Protein AF-A0A1F9GNB1-F1 (afdb_monomer_lite)

Secondary structure (DSSP, 8-state):
-----------HHHHHHHHHHHHHHHHHHHHHHHHHHHHHHHHHHHHHHHHHTHHHHHHHS-THHHHHHHHHHHHHHHHHHHHHHHHHHHHHHHHHHHHHHHHHHTT--HHHHHHHHHHHHHHHHHHHHHHHHHHHHHHHHHHHHHHHHHHHHHHHHHHHHT-

Structure (mmCIF, N/CA/C/O backbone):
data_AF-A0A1F9GNB1-F1
#
_entry.id   AF-A0A1F9GNB1-F1
#
loop_
_atom_site.group_PDB
_atom_site.id
_atom_site.type_symbol
_atom_site.label_atom_id
_atom_site.label_alt_id
_atom_site.label_comp_id
_atom_site.label_asym_id
_atom_site.label_entity_id
_atom_site.label_seq_id
_atom_site.pdbx_PDB_ins_code
_atom_site.Cartn_x
_atom_site.Cartn_y
_atom_site.Cartn_z
_atom_site.occupancy
_atom_site.B_iso_or_equiv
_atom_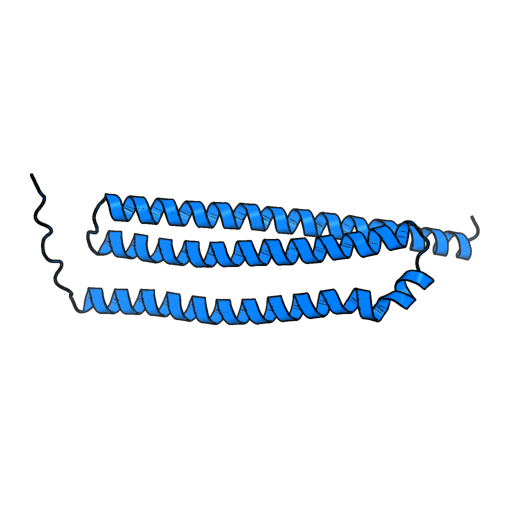site.auth_seq_id
_atom_site.auth_comp_id
_atom_site.auth_asym_id
_atom_site.auth_atom_id
_atom_site.pdbx_PDB_model_num
ATOM 1 N N . MET A 1 1 ? 19.762 23.300 -38.206 1.00 35.28 1 MET A N 1
ATOM 2 C CA . MET A 1 1 ? 20.445 22.049 -38.583 1.00 35.28 1 MET A CA 1
ATOM 3 C C . MET A 1 1 ? 19.673 20.931 -37.925 1.00 35.28 1 MET A C 1
ATOM 5 O O . MET A 1 1 ? 19.732 20.814 -36.710 1.00 35.28 1 MET A O 1
ATOM 9 N N . GLU A 1 2 ? 18.863 20.217 -38.700 1.00 40.94 2 GLU A N 1
ATOM 10 C CA . GLU A 1 2 ? 18.264 18.962 -38.252 1.00 40.94 2 GLU A CA 1
ATOM 11 C C . GLU A 1 2 ? 19.403 17.949 -38.160 1.00 40.94 2 GLU A C 1
ATOM 13 O O . GLU A 1 2 ? 20.073 17.673 -39.154 1.00 40.94 2 GLU A O 1
ATOM 18 N N . THR A 1 3 ? 19.705 17.482 -36.952 1.00 43.59 3 THR A N 1
ATOM 19 C CA . THR A 1 3 ? 20.644 16.382 -36.754 1.00 43.59 3 THR A CA 1
ATOM 20 C C . THR A 1 3 ? 19.990 15.153 -37.369 1.00 43.59 3 THR A C 1
ATOM 22 O O . THR A 1 3 ? 19.020 14.624 -36.827 1.00 43.59 3 THR A O 1
ATOM 25 N N . GLU A 1 4 ? 20.467 14.758 -38.545 1.00 46.12 4 GLU A N 1
ATOM 26 C CA . GLU A 1 4 ? 20.078 13.527 -39.219 1.00 46.12 4 GLU A CA 1
ATOM 27 C C . GLU A 1 4 ? 20.290 12.386 -38.214 1.00 46.12 4 GLU A C 1
ATOM 29 O O . GLU A 1 4 ? 21.424 12.079 -37.842 1.00 46.12 4 GLU A O 1
ATOM 34 N N . LYS A 1 5 ? 19.194 11.845 -37.656 1.00 52.19 5 LYS A N 1
ATOM 35 C CA . LYS A 1 5 ? 19.253 10.721 -36.717 1.00 52.19 5 LYS A CA 1
ATOM 36 C C . LYS A 1 5 ? 19.902 9.576 -37.478 1.00 52.19 5 LYS A C 1
ATOM 38 O O . LYS A 1 5 ? 19.251 8.968 -38.330 1.00 52.19 5 LYS A O 1
ATOM 43 N N . SER A 1 6 ? 21.181 9.320 -37.203 1.00 55.28 6 SER A N 1
ATOM 44 C CA . SER A 1 6 ? 21.852 8.140 -37.729 1.00 55.28 6 SER A CA 1
ATOM 45 C C . SER A 1 6 ? 20.961 6.945 -37.390 1.00 55.28 6 SER A C 1
ATOM 47 O O . SER A 1 6 ? 20.476 6.822 -36.260 1.00 55.28 6 SER A O 1
ATOM 49 N N . LYS A 1 7 ? 20.598 6.147 -38.400 1.00 55.56 7 LYS A N 1
ATOM 50 C CA . LYS A 1 7 ? 19.808 4.938 -38.171 1.00 55.56 7 LYS A CA 1
ATOM 51 C C . LYS A 1 7 ? 20.636 4.065 -37.240 1.00 55.56 7 LYS A C 1
ATOM 53 O O . LYS A 1 7 ? 21.633 3.505 -37.680 1.00 55.56 7 LYS A O 1
ATOM 58 N N . VAL A 1 8 ? 20.228 3.981 -35.977 1.00 62.38 8 VAL A N 1
ATOM 59 C CA . VAL A 1 8 ? 20.793 3.031 -35.021 1.00 62.38 8 VAL A CA 1
ATOM 60 C C . VAL A 1 8 ? 20.601 1.649 -35.633 1.00 62.38 8 VAL A C 1
ATOM 62 O O . VAL A 1 8 ? 19.471 1.172 -35.763 1.00 62.38 8 VAL A O 1
ATOM 65 N N . GLU A 1 9 ? 21.691 1.043 -36.096 1.00 70.44 9 GLU A N 1
ATOM 66 C CA . GLU A 1 9 ? 21.655 -0.332 -36.568 1.00 70.44 9 GLU A CA 1
ATOM 67 C C . GLU A 1 9 ? 21.383 -1.231 -35.371 1.00 70.44 9 GLU A C 1
ATOM 69 O O . GLU A 1 9 ? 22.074 -1.188 -34.352 1.00 70.44 9 GLU A O 1
ATOM 74 N N . TRP A 1 10 ? 20.329 -2.030 -35.486 1.00 69.50 10 TRP A N 1
ATOM 75 C CA . TRP A 1 10 ? 19.916 -2.934 -34.432 1.00 69.50 10 TRP A CA 1
ATOM 76 C C . TRP A 1 10 ? 20.890 -4.110 -34.363 1.00 69.50 10 TRP A C 1
ATOM 78 O O . TRP A 1 10 ? 20.753 -5.103 -35.080 1.00 69.50 10 TRP A O 1
ATOM 88 N N . THR A 1 11 ? 21.931 -3.968 -33.544 1.00 82.12 11 THR A N 1
ATOM 89 C CA . THR A 1 11 ? 22.947 -5.008 -33.383 1.00 82.12 11 THR A CA 1
ATOM 90 C C . THR A 1 11 ? 22.419 -6.159 -32.518 1.00 82.12 11 THR A C 1
ATOM 92 O O . THR A 1 11 ? 21.546 -5.958 -31.667 1.00 82.12 11 THR A O 1
ATOM 95 N N . PRO A 1 12 ? 22.974 -7.378 -32.657 1.00 80.38 12 PRO A N 1
ATOM 96 C CA . PRO A 1 12 ? 22.643 -8.497 -31.771 1.00 80.38 12 PRO A CA 1
ATOM 97 C C . PRO A 1 12 ? 22.852 -8.185 -30.277 1.00 80.38 12 PRO A C 1
ATOM 99 O O . PRO A 1 12 ? 22.136 -8.706 -29.425 1.00 80.38 12 PRO A O 1
ATOM 102 N N . GLU A 1 13 ? 23.809 -7.314 -29.950 1.00 77.81 13 GLU A N 1
ATOM 103 C CA . GLU A 1 13 ? 24.090 -6.869 -28.579 1.00 77.81 13 GLU A CA 1
ATOM 104 C C . GLU A 1 13 ? 22.984 -5.956 -28.031 1.00 77.81 13 GLU A C 1
ATOM 106 O O . GLU A 1 13 ? 22.611 -6.070 -26.860 1.00 77.81 13 GLU A O 1
ATOM 111 N N . LEU A 1 14 ? 22.432 -5.075 -28.872 1.00 69.94 14 LEU A N 1
ATOM 112 C CA . LEU A 1 14 ? 21.286 -4.233 -28.522 1.00 69.94 14 LEU A CA 1
ATOM 113 C C . LEU A 1 14 ? 20.013 -5.065 -28.345 1.00 69.94 14 LEU A C 1
ATOM 115 O O . LEU A 1 14 ? 19.300 -4.864 -27.362 1.00 69.94 14 LEU A O 1
ATOM 119 N N . GLU A 1 15 ? 19.779 -6.050 -29.215 1.00 78.06 15 GLU A N 1
ATOM 120 C CA . GLU A 1 15 ? 18.666 -6.999 -29.077 1.00 78.06 15 GLU A CA 1
ATOM 121 C C . GLU A 1 15 ? 18.761 -7.786 -27.760 1.00 78.06 15 GLU A C 1
ATOM 123 O O . GLU A 1 15 ? 17.789 -7.860 -27.009 1.00 78.06 15 GLU A O 1
ATOM 128 N N . GLN A 1 16 ? 19.942 -8.313 -27.413 1.00 78.94 16 GLN A N 1
ATOM 129 C CA . GLN A 1 16 ? 20.134 -9.025 -26.143 1.00 78.94 16 GLN A CA 1
ATOM 130 C C . GLN A 1 16 ? 19.858 -8.141 -24.922 1.00 78.94 16 GLN A C 1
ATOM 132 O O . GLN A 1 16 ? 19.255 -8.597 -23.949 1.00 78.94 16 GLN A O 1
ATOM 137 N N . ARG A 1 17 ? 20.277 -6.871 -24.955 1.00 70.00 17 ARG A N 1
ATOM 138 C CA . ARG A 1 17 ? 20.021 -5.923 -23.860 1.00 70.00 17 ARG A CA 1
ATOM 139 C C . ARG A 1 17 ? 18.548 -5.553 -23.759 1.00 70.00 17 ARG A C 1
ATOM 141 O O . ARG A 1 17 ? 18.019 -5.506 -22.651 1.00 70.00 17 ARG A O 1
ATOM 148 N N . TYR A 1 18 ? 17.885 -5.335 -24.890 1.00 74.38 18 TYR A N 1
ATOM 149 C CA . TYR A 1 18 ? 16.448 -5.088 -24.931 1.00 74.38 18 TYR A CA 1
ATOM 150 C C . TYR A 1 18 ? 15.671 -6.268 -24.335 1.00 74.38 18 TYR A C 1
ATOM 152 O O . TYR A 1 18 ? 14.895 -6.082 -23.398 1.00 74.38 18 TYR A O 1
ATOM 160 N N . GLN A 1 19 ? 15.967 -7.494 -24.779 1.00 78.06 19 GLN A N 1
ATOM 161 C CA . GLN A 1 19 ? 15.363 -8.711 -24.231 1.00 78.06 19 GLN A CA 1
ATOM 162 C C . GLN A 1 19 ? 15.649 -8.883 -22.734 1.00 78.06 19 GLN A C 1
ATOM 164 O O . GLN A 1 19 ? 14.772 -9.317 -21.987 1.00 78.06 19 GLN A O 1
ATOM 169 N N . TYR A 1 20 ? 16.849 -8.525 -22.267 1.00 78.06 20 TYR A N 1
ATOM 170 C CA . TYR A 1 20 ? 17.190 -8.557 -20.845 1.00 78.06 20 TYR A CA 1
ATOM 171 C C . TYR A 1 20 ? 16.325 -7.591 -20.023 1.00 78.06 20 TYR A C 1
ATOM 173 O O . TYR A 1 20 ? 15.724 -8.006 -19.029 1.00 78.06 20 TYR A O 1
ATOM 181 N N . VAL A 1 21 ? 16.212 -6.330 -20.451 1.00 70.62 21 VAL A N 1
ATOM 182 C CA . VAL A 1 21 ? 15.386 -5.313 -19.777 1.00 70.62 21 VAL A CA 1
ATOM 183 C C . VAL A 1 21 ? 13.908 -5.707 -19.808 1.00 70.62 21 VAL A C 1
ATOM 185 O O . VAL A 1 21 ? 13.224 -5.635 -18.787 1.00 70.62 21 VAL A O 1
ATOM 188 N N . GLN A 1 22 ? 13.420 -6.202 -20.945 1.00 72.50 22 GLN A N 1
ATOM 189 C CA . GLN A 1 22 ? 12.040 -6.654 -21.082 1.00 72.50 22 GLN A CA 1
ATOM 190 C C . GLN A 1 22 ? 11.737 -7.864 -20.193 1.00 72.50 22 GLN A C 1
ATOM 192 O O . GLN A 1 22 ? 10.713 -7.887 -19.515 1.00 72.50 22 GLN A O 1
ATOM 197 N N . LYS A 1 23 ? 12.669 -8.818 -20.083 1.00 80.12 23 LYS A N 1
ATOM 198 C CA . LYS A 1 23 ? 12.547 -9.947 -19.154 1.00 80.12 23 LYS A CA 1
ATOM 199 C C . LYS A 1 23 ? 12.501 -9.485 -17.698 1.00 80.12 23 LYS A C 1
ATOM 201 O O . LYS A 1 23 ? 11.708 -10.015 -16.925 1.00 80.12 23 LYS A O 1
ATOM 206 N N . GLN A 1 24 ? 13.323 -8.510 -17.303 1.00 70.81 24 GLN A N 1
ATOM 207 C CA . GLN A 1 24 ? 13.261 -7.947 -15.950 1.00 70.81 24 GLN A CA 1
ATOM 208 C C . GLN A 1 24 ? 11.919 -7.259 -15.680 1.00 70.81 24 GLN A C 1
ATOM 210 O O . GLN A 1 24 ? 11.359 -7.427 -14.594 1.00 70.81 24 GLN A O 1
ATOM 215 N N . TYR A 1 25 ? 11.382 -6.538 -16.664 1.00 71.19 25 TYR A N 1
ATOM 216 C CA . TYR A 1 25 ? 10.065 -5.917 -16.576 1.00 71.19 25 TYR A CA 1
ATOM 217 C C . TYR A 1 25 ? 8.948 -6.959 -16.432 1.00 71.19 25 TYR A C 1
ATOM 219 O O . TYR A 1 25 ? 8.144 -6.857 -15.508 1.00 71.19 25 TYR A O 1
ATOM 227 N N . ASP A 1 26 ? 8.931 -7.997 -17.270 1.00 77.00 26 ASP A N 1
ATOM 228 C CA . ASP A 1 26 ? 7.915 -9.055 -17.226 1.00 77.00 26 ASP A CA 1
ATOM 229 C C . ASP A 1 26 ? 7.967 -9.851 -15.916 1.00 77.00 26 ASP A C 1
ATOM 231 O O . ASP A 1 26 ? 6.927 -10.12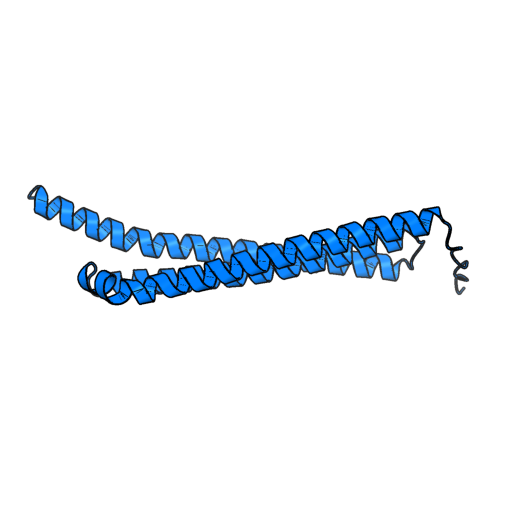8 -15.315 1.00 77.00 26 ASP A O 1
ATOM 235 N N . VAL A 1 27 ? 9.170 -10.161 -15.418 1.00 77.19 27 VAL A N 1
ATOM 236 C CA . VAL A 1 27 ? 9.354 -10.810 -14.109 1.00 77.19 27 VAL A CA 1
ATOM 237 C C . VAL A 1 27 ? 8.857 -9.905 -12.982 1.00 77.19 27 VAL A C 1
ATOM 239 O O . VAL A 1 27 ? 8.099 -10.357 -12.124 1.00 77.19 27 VAL A O 1
ATOM 242 N N . SER A 1 28 ? 9.223 -8.622 -12.999 1.00 68.75 28 SER A N 1
ATOM 243 C CA . SER A 1 28 ? 8.786 -7.649 -11.987 1.00 68.75 28 SER A CA 1
ATOM 244 C C . SER A 1 28 ? 7.272 -7.446 -12.019 1.00 68.75 28 SER A C 1
ATOM 246 O O . SER A 1 28 ? 6.632 -7.349 -10.973 1.00 68.75 28 SER A O 1
ATOM 248 N N . ARG A 1 29 ? 6.671 -7.455 -13.212 1.00 74.44 29 ARG A N 1
ATOM 249 C CA . ARG A 1 29 ? 5.222 -7.403 -13.408 1.00 74.44 29 ARG A CA 1
ATOM 250 C C . ARG A 1 29 ? 4.534 -8.655 -12.873 1.00 74.44 29 ARG A C 1
ATOM 252 O O . ARG A 1 29 ? 3.505 -8.530 -12.214 1.00 74.44 29 ARG A O 1
ATOM 259 N N . GLY A 1 30 ? 5.096 -9.837 -13.122 1.00 78.00 30 GLY A N 1
ATOM 260 C CA . GLY A 1 30 ? 4.595 -11.106 -12.589 1.00 78.00 30 GLY A CA 1
ATOM 261 C C . GLY A 1 30 ? 4.593 -11.127 -11.060 1.00 78.00 30 GLY A C 1
ATOM 262 O O . GLY A 1 30 ? 3.535 -11.287 -10.452 1.00 78.00 30 GLY A O 1
ATOM 263 N N . ILE A 1 31 ? 5.748 -10.849 -10.445 1.00 75.56 31 ILE A N 1
ATOM 264 C CA . ILE A 1 31 ? 5.891 -10.719 -8.983 1.00 75.56 31 ILE A CA 1
ATOM 265 C C . ILE A 1 31 ? 4.914 -9.672 -8.446 1.00 75.56 31 ILE A C 1
ATOM 267 O O . ILE A 1 31 ? 4.268 -9.871 -7.417 1.00 75.56 31 ILE A O 1
ATOM 271 N N . GLY A 1 32 ? 4.770 -8.567 -9.172 1.00 72.56 32 GLY A N 1
ATOM 272 C CA . GLY A 1 32 ? 3.894 -7.487 -8.779 1.00 72.56 32 GLY A CA 1
ATOM 273 C C . GLY A 1 32 ? 2.419 -7.838 -8.769 1.00 72.56 32 GLY A C 1
ATOM 274 O O . GLY A 1 32 ? 1.714 -7.468 -7.834 1.00 72.56 32 GLY A O 1
ATOM 275 N N . LEU A 1 33 ? 1.950 -8.587 -9.766 1.00 78.00 33 LEU A N 1
ATOM 276 C CA . LEU A 1 33 ? 0.583 -9.098 -9.798 1.00 78.00 33 LEU A CA 1
ATOM 277 C C . LEU A 1 33 ? 0.324 -10.099 -8.670 1.00 78.00 33 LEU A C 1
ATOM 279 O O . LEU A 1 33 ? -0.770 -10.110 -8.109 1.00 78.00 33 LEU A O 1
ATOM 283 N N . ASP A 1 34 ? 1.309 -10.917 -8.309 1.00 80.31 34 ASP A N 1
ATOM 284 C CA . ASP A 1 34 ? 1.160 -11.861 -7.201 1.00 80.31 34 ASP A CA 1
ATOM 285 C C . ASP A 1 34 ? 1.131 -11.151 -5.841 1.00 80.31 34 ASP A C 1
ATOM 287 O O . ASP A 1 34 ? 0.253 -11.439 -5.024 1.00 80.31 34 ASP A O 1
ATOM 291 N N . LEU A 1 35 ? 1.981 -10.140 -5.632 1.00 75.31 35 LEU A N 1
ATOM 292 C CA . LEU A 1 35 ? 1.891 -9.248 -4.469 1.00 75.31 35 LEU A CA 1
ATOM 293 C C . LEU A 1 35 ? 0.531 -8.543 -4.402 1.00 75.31 35 LEU A C 1
ATOM 295 O O . LEU A 1 35 ? -0.065 -8.455 -3.328 1.00 75.31 35 LEU A O 1
ATOM 299 N N . LEU A 1 36 ? 0.005 -8.100 -5.547 1.00 76.38 36 LEU A N 1
ATOM 300 C CA . LEU A 1 36 ? -1.307 -7.464 -5.649 1.00 76.38 36 LEU A CA 1
ATOM 301 C C . LEU A 1 36 ? -2.429 -8.387 -5.157 1.00 76.38 36 LEU A C 1
ATOM 303 O O . LEU A 1 36 ? -3.291 -7.961 -4.391 1.00 76.38 36 LEU A O 1
ATOM 307 N N . LYS A 1 37 ? -2.412 -9.661 -5.573 1.00 79.81 37 LYS A N 1
ATOM 308 C CA . LYS A 1 37 ? -3.396 -10.668 -5.143 1.00 79.81 37 LYS A CA 1
ATOM 309 C C . LYS A 1 37 ? -3.320 -10.911 -3.640 1.00 79.81 37 LYS A C 1
ATOM 311 O O . LYS A 1 37 ? -4.361 -10.979 -2.988 1.00 79.81 37 LYS A O 1
ATOM 316 N N . ILE A 1 38 ? -2.107 -11.014 -3.091 1.00 80.69 38 ILE A N 1
ATOM 317 C CA . ILE A 1 38 ? -1.896 -11.197 -1.649 1.00 80.69 38 ILE A CA 1
ATOM 318 C C . ILE A 1 38 ? -2.439 -9.982 -0.887 1.00 80.69 38 ILE A C 1
ATOM 320 O O . ILE A 1 38 ? -3.206 -10.151 0.059 1.00 80.69 38 ILE A O 1
ATOM 324 N N . LEU A 1 39 ? -2.125 -8.761 -1.330 1.00 76.56 39 LEU A N 1
ATOM 325 C CA . LEU A 1 39 ? -2.644 -7.520 -0.742 1.00 76.56 39 LEU A CA 1
ATOM 326 C C . LEU A 1 39 ? -4.174 -7.446 -0.800 1.00 76.56 39 LEU A C 1
ATOM 328 O O . LEU A 1 39 ? -4.810 -7.085 0.193 1.00 76.56 39 LEU A O 1
ATOM 332 N N . LEU A 1 40 ? -4.780 -7.833 -1.925 1.00 79.81 40 LEU A N 1
ATOM 333 C CA . LEU A 1 40 ? -6.233 -7.868 -2.078 1.00 79.81 40 LEU A CA 1
ATOM 334 C C . LEU A 1 40 ? -6.871 -8.885 -1.117 1.00 79.81 40 LEU A C 1
ATOM 336 O O . LEU A 1 40 ? -7.820 -8.554 -0.407 1.00 79.81 40 LEU A O 1
ATOM 340 N N . GLY A 1 41 ? -6.312 -10.097 -1.035 1.00 82.25 41 GLY A N 1
ATOM 341 C CA . GLY A 1 41 ? -6.766 -11.139 -0.113 1.00 82.25 41 GLY A CA 1
ATOM 342 C C . GLY A 1 41 ? -6.637 -10.725 1.355 1.00 82.25 41 GLY A C 1
ATOM 343 O O . GLY A 1 41 ? -7.566 -10.928 2.140 1.00 82.25 41 GLY A O 1
ATOM 344 N N . MET A 1 42 ? -5.531 -10.067 1.719 1.00 79.50 42 MET A N 1
ATOM 345 C CA . MET A 1 42 ? -5.337 -9.503 3.058 1.00 79.50 42 MET A CA 1
ATOM 346 C C . MET A 1 42 ? -6.354 -8.402 3.360 1.00 79.50 42 MET A C 1
ATOM 348 O O . MET A 1 42 ? -6.912 -8.385 4.452 1.00 79.50 42 MET A O 1
ATOM 352 N N . THR A 1 43 ? -6.655 -7.530 2.396 1.00 80.06 43 THR A N 1
ATOM 353 C CA . THR A 1 43 ? -7.633 -6.443 2.566 1.00 80.06 43 THR A CA 1
ATOM 354 C C . THR A 1 43 ? -9.045 -6.988 2.781 1.00 80.06 43 THR A C 1
ATOM 356 O O . THR A 1 43 ? -9.732 -6.556 3.704 1.00 80.06 43 THR A O 1
ATOM 359 N N . ILE A 1 44 ? -9.463 -7.984 1.990 1.00 81.19 44 ILE A N 1
ATOM 360 C CA . ILE A 1 44 ? -10.766 -8.651 2.150 1.00 81.19 44 ILE A CA 1
ATOM 361 C C . ILE A 1 44 ? -10.851 -9.336 3.516 1.00 81.19 44 ILE A C 1
ATOM 363 O O . ILE A 1 44 ? -11.840 -9.181 4.230 1.00 81.19 44 ILE A O 1
ATOM 367 N N . THR A 1 45 ? -9.796 -10.053 3.909 1.00 81.88 45 THR A N 1
ATOM 368 C CA . THR A 1 45 ? -9.746 -10.737 5.208 1.00 81.88 45 THR A CA 1
ATOM 369 C C . THR A 1 45 ? -9.812 -9.732 6.359 1.00 81.88 45 THR A C 1
ATOM 371 O O . THR A 1 45 ? -10.593 -9.913 7.289 1.00 81.88 45 THR A O 1
ATOM 374 N N . LEU A 1 46 ? -9.057 -8.631 6.278 1.00 81.19 46 LEU A N 1
ATOM 375 C CA . LEU A 1 46 ? -9.064 -7.565 7.282 1.00 81.19 46 LEU A CA 1
ATOM 376 C C . LEU A 1 46 ? -10.409 -6.840 7.361 1.00 81.19 46 LEU A C 1
ATOM 378 O O . LEU A 1 46 ? -10.813 -6.468 8.456 1.00 81.19 46 LEU A O 1
ATOM 382 N N . ALA A 1 47 ? -11.129 -6.685 6.249 1.00 79.44 47 ALA A N 1
ATOM 383 C CA . ALA A 1 47 ? -12.488 -6.147 6.252 1.00 79.44 47 ALA A CA 1
ATOM 384 C C . ALA A 1 47 ? -13.509 -7.130 6.856 1.00 79.44 47 ALA A C 1
ATOM 386 O O . ALA A 1 47 ? -14.471 -6.708 7.497 1.00 79.44 47 ALA A O 1
ATOM 387 N N . ALA A 1 48 ? -13.295 -8.439 6.696 1.00 83.00 48 ALA A N 1
ATOM 388 C CA . ALA A 1 48 ? -14.178 -9.465 7.243 1.00 83.00 48 ALA A CA 1
ATOM 389 C C . ALA A 1 48 ? -14.074 -9.598 8.773 1.00 83.00 48 ALA A C 1
ATOM 391 O O . ALA A 1 48 ? -15.071 -9.908 9.421 1.00 83.00 48 ALA A O 1
ATOM 392 N N . VAL A 1 49 ? -12.906 -9.329 9.370 1.00 83.00 49 VAL A N 1
ATOM 393 C CA . VAL A 1 49 ? -12.692 -9.408 10.830 1.00 83.00 49 VAL A CA 1
ATOM 394 C C . VAL A 1 49 ? -13.664 -8.526 11.636 1.00 83.00 49 VAL A C 1
ATOM 396 O O . VAL A 1 49 ? -14.368 -9.071 12.485 1.00 83.00 49 VAL A O 1
ATOM 399 N N . PRO A 1 50 ? -13.785 -7.203 11.421 1.00 81.06 50 PRO A N 1
ATOM 400 C CA . PRO A 1 50 ? -14.709 -6.380 12.202 1.00 81.06 50 PRO A CA 1
ATOM 401 C C . PRO A 1 50 ? -16.175 -6.791 12.026 1.00 81.06 50 PRO A C 1
ATOM 403 O O . PRO A 1 50 ? -16.955 -6.630 12.959 1.00 81.06 50 PRO A O 1
ATOM 406 N N . ILE A 1 51 ? -16.542 -7.350 10.869 1.00 84.56 51 ILE A N 1
ATOM 407 C CA . ILE A 1 51 ? -17.894 -7.856 10.605 1.00 84.56 51 ILE A CA 1
ATOM 408 C C . ILE A 1 51 ? -18.133 -9.146 11.398 1.00 84.56 51 ILE A C 1
ATOM 410 O O . ILE A 1 51 ? -19.098 -9.243 12.149 1.00 84.56 51 ILE A O 1
ATOM 414 N N . ALA A 1 52 ? -17.224 -10.117 11.289 1.00 86.50 52 ALA A N 1
ATOM 415 C CA . ALA A 1 52 ? -17.337 -11.411 11.960 1.00 86.50 52 ALA A CA 1
ATOM 416 C C . ALA A 1 52 ? -17.282 -11.299 13.493 1.00 86.50 52 ALA A C 1
ATOM 418 O O . ALA A 1 52 ? -17.856 -12.122 14.203 1.00 86.50 52 ALA A O 1
ATOM 419 N N . PHE A 1 53 ? -16.588 -10.284 14.012 1.00 86.88 53 PHE A N 1
ATOM 420 C CA . PHE A 1 53 ? -16.436 -10.048 15.446 1.00 86.88 53 PHE A CA 1
ATOM 421 C C . PHE A 1 53 ? -17.286 -8.881 15.964 1.00 86.88 53 PHE A C 1
ATOM 423 O O . PHE A 1 53 ? -17.110 -8.502 17.122 1.00 86.88 53 PHE A O 1
ATOM 430 N N . HIS A 1 54 ? -18.217 -8.345 15.164 1.00 88.19 54 HIS A N 1
ATOM 431 C CA . HIS A 1 54 ? -19.053 -7.194 15.525 1.00 88.19 54 HIS A CA 1
ATOM 432 C C . HIS A 1 54 ? -19.698 -7.365 16.906 1.00 88.19 54 HIS A C 1
ATOM 434 O O . HIS A 1 54 ? -19.425 -6.578 17.813 1.00 88.19 54 HIS A O 1
ATOM 440 N N . ASP A 1 55 ? -20.444 -8.456 17.095 1.00 86.38 55 ASP A N 1
ATOM 441 C CA . ASP A 1 55 ? -21.171 -8.745 18.338 1.00 86.38 55 ASP A CA 1
ATOM 442 C C . ASP A 1 55 ? -20.238 -8.886 19.548 1.00 86.38 55 ASP A C 1
ATOM 444 O O . ASP A 1 55 ? -20.556 -8.482 20.670 1.00 86.38 55 ASP A O 1
ATOM 448 N N . LYS A 1 56 ? -19.039 -9.441 19.337 1.00 87.19 56 LYS A N 1
ATOM 449 C CA . LYS A 1 56 ? -18.019 -9.550 20.389 1.00 87.19 56 LYS A CA 1
ATOM 450 C C . LYS A 1 56 ? -17.445 -8.182 20.740 1.00 87.19 56 LYS A C 1
ATOM 452 O O . LYS A 1 56 ? -17.257 -7.884 21.913 1.00 87.19 56 LYS A O 1
ATOM 457 N N . ILE A 1 57 ? -17.188 -7.331 19.751 1.00 85.75 57 ILE A N 1
ATOM 458 C CA . ILE A 1 57 ? -16.664 -5.979 19.973 1.00 85.75 57 ILE A CA 1
ATOM 459 C C . ILE A 1 57 ? -17.683 -5.137 20.748 1.00 85.75 57 ILE A C 1
ATOM 461 O O . ILE A 1 57 ? -17.311 -4.477 21.720 1.00 85.75 57 ILE A O 1
ATOM 465 N N . THR A 1 58 ? -18.962 -5.191 20.372 1.00 86.19 58 THR A N 1
ATOM 466 C CA . THR A 1 58 ? -20.031 -4.416 21.023 1.00 86.19 58 THR A CA 1
ATOM 467 C C . THR A 1 58 ? -20.360 -4.902 22.432 1.00 86.19 58 THR A C 1
ATOM 469 O O . THR A 1 58 ? -20.821 -4.112 23.251 1.00 86.19 58 THR A O 1
ATOM 472 N N . THR A 1 59 ? -20.111 -6.177 22.742 1.00 86.19 59 THR A N 1
ATOM 473 C CA . THR A 1 59 ? -20.274 -6.727 24.100 1.00 86.19 59 THR A CA 1
ATOM 474 C C . THR A 1 59 ? -19.054 -6.477 24.992 1.00 86.19 59 THR A C 1
ATOM 476 O O . THR A 1 59 ? -19.204 -6.213 26.186 1.00 86.19 59 THR A O 1
ATOM 479 N N . LEU A 1 60 ? -17.834 -6.525 24.443 1.00 82.75 60 LEU A N 1
ATOM 480 C CA . LEU A 1 60 ? -16.594 -6.311 25.201 1.00 82.75 60 LEU A CA 1
ATOM 481 C C . LEU A 1 60 ? -16.308 -4.837 25.500 1.00 82.75 60 LEU A C 1
ATOM 483 O O . LEU A 1 60 ? -15.766 -4.528 26.568 1.00 82.75 60 LEU A O 1
ATOM 487 N N . PHE A 1 61 ? -16.643 -3.930 24.588 1.00 83.56 61 PHE A N 1
ATOM 488 C CA . PHE A 1 61 ? -16.305 -2.512 24.685 1.00 83.56 61 PHE A CA 1
ATOM 489 C C . PHE A 1 61 ? -17.565 -1.657 24.796 1.00 83.56 61 PHE A C 1
ATOM 491 O O . PHE A 1 61 ? -18.603 -1.986 24.245 1.00 83.56 61 PHE A O 1
ATOM 498 N N . SER A 1 62 ? -17.487 -0.539 25.517 1.00 79.00 62 SER A N 1
ATOM 499 C CA . SER A 1 62 ? -18.628 0.357 25.734 1.00 79.00 62 SER A CA 1
ATOM 500 C C . SER A 1 62 ? -18.560 1.590 24.836 1.00 79.00 62 SER A C 1
ATOM 502 O O . SER A 1 62 ? -17.510 2.232 24.766 1.00 79.00 62 SER A O 1
ATOM 504 N N . GLY A 1 63 ? -19.690 1.973 24.232 1.00 78.25 63 GLY A N 1
ATOM 505 C CA . GLY A 1 63 ? -19.940 3.284 23.611 1.00 78.25 63 GLY A CA 1
ATOM 506 C C . GLY A 1 63 ? -18.751 3.881 22.847 1.00 78.25 63 GLY A C 1
ATOM 507 O O . GLY A 1 63 ? -18.419 3.441 21.749 1.00 78.25 63 GLY A O 1
ATOM 508 N N . ARG A 1 64 ? -18.084 4.880 23.442 1.00 80.50 64 ARG A N 1
ATOM 509 C CA . ARG A 1 64 ? -16.959 5.615 22.825 1.00 80.50 64 ARG A CA 1
ATOM 510 C C . ARG A 1 64 ? -15.783 4.716 22.412 1.00 80.50 64 ARG A C 1
ATOM 512 O O . ARG A 1 64 ? -15.132 5.007 21.417 1.00 80.50 64 ARG A O 1
ATOM 519 N N . SER A 1 65 ? -15.525 3.616 23.121 1.00 84.19 65 SER A N 1
ATOM 520 C CA . SER A 1 65 ? -14.455 2.668 22.771 1.00 84.19 65 SER A CA 1
ATOM 521 C C . SER A 1 65 ? -14.764 1.879 21.498 1.00 84.19 65 SER A C 1
ATOM 523 O O . SER A 1 65 ? -13.854 1.606 20.722 1.00 84.19 65 SER A O 1
ATOM 525 N N . ILE A 1 66 ? -16.040 1.562 21.253 1.00 87.00 66 ILE A N 1
ATOM 526 C CA . ILE A 1 66 ? -16.485 0.892 20.023 1.00 87.00 66 ILE A CA 1
ATOM 527 C C . ILE A 1 66 ? -16.213 1.797 18.814 1.00 87.00 66 ILE A C 1
ATOM 529 O O . ILE A 1 66 ? -15.699 1.335 17.797 1.00 87.00 66 ILE A O 1
ATOM 533 N N . TYR A 1 67 ? -16.503 3.098 18.946 1.00 87.56 67 TYR A N 1
ATOM 534 C CA . TYR A 1 67 ? -16.226 4.084 17.899 1.00 87.56 67 TYR A CA 1
ATOM 535 C C . TYR A 1 67 ? -14.739 4.123 17.527 1.00 87.56 67 TYR A C 1
ATOM 537 O O . TYR A 1 67 ? -14.413 4.056 16.347 1.00 87.56 67 TYR A O 1
ATOM 545 N N . PHE A 1 68 ? -13.836 4.161 18.514 1.00 89.31 68 PHE A N 1
ATOM 546 C CA . PHE A 1 68 ? -12.394 4.135 18.253 1.00 89.31 68 PHE A CA 1
ATOM 547 C C . PHE A 1 68 ? -11.945 2.853 17.542 1.00 89.31 68 PHE A C 1
ATOM 549 O O . PHE A 1 68 ? -11.164 2.927 16.596 1.00 89.31 68 PHE A O 1
ATOM 556 N N . ILE A 1 69 ? -12.491 1.694 17.923 1.00 89.56 69 ILE A N 1
ATOM 557 C CA . ILE A 1 69 ? -12.194 0.428 17.242 1.00 89.56 69 ILE A CA 1
ATOM 558 C C . ILE A 1 69 ? -12.645 0.489 15.776 1.00 89.56 69 ILE A C 1
ATOM 560 O O . ILE A 1 69 ? -11.842 0.210 14.891 1.00 89.56 69 ILE A O 1
ATOM 564 N N . TYR A 1 70 ? -13.874 0.913 15.469 1.00 89.44 70 TYR A N 1
ATOM 565 C CA . TYR A 1 70 ? -14.312 1.025 14.068 1.00 89.44 70 TYR A CA 1
ATOM 566 C C . TYR A 1 70 ? -13.546 2.082 13.278 1.00 89.44 70 TYR A C 1
ATOM 568 O O . TYR A 1 70 ? -13.201 1.853 12.120 1.00 89.44 70 TYR A O 1
ATOM 576 N N . LEU A 1 71 ? -13.224 3.212 13.903 1.00 91.50 71 LEU A N 1
ATOM 577 C CA . LEU A 1 71 ? -12.420 4.246 13.269 1.00 91.50 71 LEU A CA 1
ATOM 578 C C . LEU A 1 71 ? -11.020 3.717 12.929 1.00 91.50 71 LEU A C 1
ATOM 580 O O . LEU A 1 71 ? -10.531 3.957 11.827 1.00 91.50 71 LEU A O 1
ATOM 584 N N . SER A 1 72 ? -10.408 2.926 13.815 1.00 92.94 72 SER A N 1
ATOM 585 C CA . SER A 1 72 ? -9.130 2.271 13.528 1.00 92.94 72 SER A CA 1
ATOM 586 C C . SER A 1 72 ? -9.195 1.359 12.303 1.00 92.94 72 SER A C 1
ATOM 588 O O . SER A 1 72 ? -8.281 1.377 11.483 1.00 92.94 72 SER A O 1
ATOM 590 N N . TRP A 1 73 ? -10.300 0.631 12.119 1.00 90.00 73 TRP A N 1
ATOM 591 C CA . TRP A 1 73 ? -10.500 -0.223 10.951 1.00 90.00 73 TRP A CA 1
ATOM 592 C C . TRP A 1 73 ? -10.575 0.581 9.657 1.00 90.00 73 TRP A C 1
ATOM 594 O O . TRP A 1 73 ? -9.946 0.202 8.672 1.00 90.00 73 TRP A O 1
ATOM 604 N N . ILE A 1 74 ? -11.269 1.723 9.665 1.00 90.94 74 ILE A N 1
ATOM 605 C CA . ILE A 1 74 ? -11.293 2.639 8.515 1.00 90.94 74 ILE A CA 1
ATOM 606 C C . ILE A 1 74 ? -9.869 3.096 8.178 1.00 90.94 74 ILE A C 1
ATOM 608 O O . ILE A 1 74 ? -9.469 3.061 7.017 1.00 90.94 74 ILE A O 1
ATOM 612 N N . PHE A 1 75 ? -9.074 3.461 9.185 1.00 93.75 75 PHE A N 1
ATOM 613 C CA . PHE A 1 75 ? -7.685 3.866 8.978 1.00 93.75 75 PHE A CA 1
ATOM 614 C C . PHE A 1 75 ? -6.784 2.727 8.481 1.00 93.75 75 PHE A C 1
ATOM 616 O O . PHE A 1 75 ? -5.933 2.978 7.632 1.00 93.75 75 PHE A O 1
ATOM 623 N N . ILE A 1 76 ? -6.991 1.480 8.921 1.00 91.19 76 ILE A N 1
ATOM 624 C CA . ILE A 1 76 ? -6.293 0.304 8.366 1.00 91.19 76 ILE A CA 1
ATOM 625 C C . ILE A 1 76 ? -6.619 0.149 6.878 1.00 91.19 76 ILE A C 1
ATOM 627 O O . ILE A 1 76 ? -5.714 -0.036 6.067 1.00 91.19 76 ILE A O 1
ATOM 631 N N . LEU A 1 77 ? -7.895 0.266 6.499 1.00 89.25 77 LEU A N 1
ATOM 632 C CA . LEU A 1 77 ? -8.309 0.165 5.099 1.00 89.25 77 LEU A CA 1
ATOM 633 C C . LEU A 1 77 ? -7.723 1.300 4.246 1.00 89.25 77 LEU A C 1
ATOM 635 O O . LEU A 1 77 ? -7.231 1.044 3.148 1.00 89.25 77 LEU A O 1
ATOM 639 N N . LEU A 1 78 ? -7.708 2.535 4.757 1.00 91.62 78 LEU A N 1
ATOM 640 C CA . LEU A 1 78 ? -7.068 3.671 4.083 1.00 91.62 78 LEU A CA 1
ATOM 641 C C . LEU A 1 78 ? -5.550 3.493 3.959 1.00 91.62 78 LEU A C 1
ATOM 643 O O . LEU A 1 78 ? -4.982 3.823 2.918 1.00 91.62 78 LEU A O 1
ATOM 647 N N . ALA A 1 79 ? -4.893 2.936 4.981 1.00 92.81 79 ALA A N 1
ATOM 648 C CA . ALA A 1 79 ? -3.472 2.615 4.931 1.00 92.81 79 ALA A CA 1
ATOM 649 C C . ALA A 1 79 ? -3.176 1.599 3.822 1.00 92.81 79 ALA A C 1
ATOM 651 O O . ALA A 1 79 ? -2.278 1.828 3.010 1.00 92.81 79 ALA A O 1
ATOM 652 N N . LEU A 1 80 ? -3.961 0.521 3.735 1.00 88.44 80 LEU A N 1
ATOM 653 C CA . LEU A 1 80 ? -3.826 -0.486 2.681 1.00 88.44 80 LEU A CA 1
ATOM 654 C C . LEU A 1 80 ? -4.075 0.104 1.292 1.00 88.44 80 LEU A C 1
ATOM 656 O O . LEU A 1 80 ? -3.273 -0.120 0.389 1.00 88.44 80 LEU A O 1
ATOM 660 N N . LEU A 1 81 ? -5.134 0.903 1.126 1.00 88.00 81 LEU A N 1
ATOM 661 C CA . LEU A 1 81 ? -5.449 1.555 -0.147 1.00 88.00 81 LEU A CA 1
ATOM 662 C C . LEU A 1 81 ? -4.327 2.505 -0.587 1.00 88.00 81 LEU A C 1
ATOM 664 O O . LEU A 1 81 ? -3.901 2.473 -1.738 1.00 88.00 81 LEU A O 1
ATOM 668 N N . SER A 1 82 ? -3.805 3.318 0.333 1.00 90.75 82 SER A N 1
ATOM 669 C CA . SER A 1 82 ? -2.687 4.222 0.052 1.00 90.75 82 SER A CA 1
ATOM 670 C C . SER A 1 82 ? -1.408 3.451 -0.288 1.00 90.75 82 SER A C 1
ATOM 672 O O . SER A 1 82 ? -0.708 3.810 -1.231 1.00 90.75 82 SER A O 1
ATOM 674 N N . GLY A 1 83 ? -1.120 2.359 0.426 1.00 89.19 83 GLY A N 1
ATOM 675 C CA . GLY A 1 83 ? 0.027 1.491 0.141 1.00 89.19 83 GLY A CA 1
ATOM 676 C C . GLY A 1 83 ? -0.087 0.801 -1.220 1.00 89.19 83 GLY A C 1
ATOM 677 O O . GLY A 1 83 ? 0.890 0.714 -1.959 1.00 89.19 83 GLY A O 1
ATOM 678 N N . PHE A 1 84 ? -1.296 0.388 -1.597 1.00 85.50 84 PHE A N 1
ATOM 679 C CA . PHE A 1 84 ? -1.595 -0.160 -2.916 1.00 85.50 84 PHE A CA 1
ATOM 680 C C . PHE A 1 84 ? -1.375 0.869 -4.032 1.00 85.50 84 PHE A C 1
ATOM 682 O O . PHE A 1 84 ? -0.728 0.574 -5.033 1.00 85.50 84 PHE A O 1
ATOM 689 N N . VAL A 1 85 ? -1.865 2.098 -3.855 1.00 89.00 85 VAL A N 1
ATOM 690 C CA . VAL A 1 85 ? -1.645 3.184 -4.821 1.00 89.00 85 VAL A CA 1
ATOM 691 C C . VAL A 1 85 ? -0.155 3.523 -4.935 1.00 89.00 85 VAL A C 1
ATOM 693 O O . VAL A 1 85 ? 0.351 3.676 -6.045 1.00 89.00 85 VAL A O 1
ATOM 696 N N . ALA A 1 86 ? 0.571 3.569 -3.813 1.00 90.38 86 ALA A N 1
ATOM 697 C CA . ALA A 1 86 ? 2.021 3.747 -3.816 1.00 90.38 86 ALA A CA 1
ATOM 698 C C . ALA A 1 86 ? 2.718 2.656 -4.636 1.00 90.38 86 ALA A C 1
ATOM 700 O O . ALA A 1 86 ? 3.573 2.959 -5.464 1.00 90.38 86 ALA A O 1
ATOM 701 N N . TYR A 1 87 ? 2.307 1.400 -4.453 1.00 85.50 87 TYR A N 1
ATOM 702 C CA . TYR A 1 87 ? 2.840 0.264 -5.192 1.00 85.50 87 TYR A CA 1
ATOM 703 C C . TYR A 1 87 ? 2.647 0.400 -6.714 1.00 85.50 87 TYR A C 1
ATOM 705 O O . TYR A 1 87 ? 3.591 0.175 -7.473 1.00 85.50 87 TYR A O 1
ATOM 713 N N . LEU A 1 88 ? 1.465 0.833 -7.172 1.00 85.81 88 LEU A N 1
ATOM 714 C CA . LEU A 1 88 ? 1.223 1.086 -8.600 1.00 85.81 88 LEU A CA 1
ATOM 715 C C . LEU A 1 88 ? 2.165 2.160 -9.160 1.00 85.81 88 LEU A C 1
ATOM 717 O O . LEU A 1 88 ? 2.712 1.994 -10.248 1.00 85.81 88 LEU A O 1
ATOM 721 N N . PHE A 1 89 ? 2.407 3.233 -8.405 1.00 89.12 89 PHE A N 1
ATOM 722 C CA . PHE A 1 89 ? 3.343 4.274 -8.823 1.00 89.12 89 PHE A CA 1
ATOM 723 C C . PHE A 1 89 ? 4.806 3.817 -8.812 1.00 89.12 89 PHE A C 1
ATOM 725 O O . PHE A 1 89 ? 5.562 4.243 -9.678 1.00 89.12 89 PHE A O 1
ATOM 732 N N . ILE A 1 90 ? 5.210 2.918 -7.905 1.00 85.94 90 ILE A N 1
ATOM 733 C CA . ILE A 1 90 ? 6.542 2.287 -7.952 1.00 85.94 90 ILE A CA 1
ATOM 734 C C . ILE A 1 90 ? 6.706 1.507 -9.258 1.00 85.94 90 ILE A C 1
ATOM 736 O O . ILE A 1 90 ? 7.737 1.620 -9.919 1.00 85.94 90 ILE A O 1
ATOM 740 N N . PHE A 1 91 ? 5.686 0.739 -9.644 1.00 83.00 91 PHE A N 1
ATOM 741 C CA . PHE A 1 91 ? 5.718 -0.051 -10.871 1.00 83.00 91 PHE A CA 1
ATOM 742 C C . PHE A 1 91 ? 5.847 0.830 -12.124 1.00 83.00 91 PHE A C 1
ATOM 744 O O . PHE A 1 91 ? 6.719 0.588 -12.960 1.00 83.00 91 PHE A O 1
ATOM 751 N N . GLU A 1 92 ? 5.045 1.893 -12.221 1.00 83.94 92 GLU A N 1
ATOM 752 C CA . GLU A 1 92 ? 5.163 2.885 -13.298 1.00 83.94 92 GLU A CA 1
ATOM 753 C C . GLU A 1 92 ? 6.521 3.609 -13.269 1.00 83.94 92 GLU A C 1
ATOM 755 O O . GLU A 1 92 ? 7.143 3.814 -14.310 1.00 83.94 92 GLU A O 1
ATOM 760 N N . GLY A 1 93 ? 7.041 3.937 -12.083 1.00 84.88 93 GLY A N 1
ATOM 761 C CA . GLY A 1 93 ? 8.373 4.523 -11.915 1.00 84.88 93 GLY A CA 1
ATOM 762 C C . GLY A 1 93 ? 9.469 3.651 -12.527 1.00 84.88 93 GLY A C 1
ATOM 763 O O . GLY A 1 93 ? 10.253 4.134 -13.344 1.00 84.88 93 GLY A O 1
ATOM 764 N N . TYR A 1 94 ? 9.468 2.349 -12.225 1.00 80.25 94 TYR A N 1
ATOM 765 C CA . TYR A 1 94 ? 10.415 1.399 -12.817 1.00 80.25 94 TYR A CA 1
ATOM 766 C C . TYR A 1 94 ? 10.244 1.237 -14.329 1.00 80.25 94 TYR A C 1
ATOM 768 O O . TYR A 1 94 ? 11.242 1.112 -15.041 1.00 80.25 94 TYR A O 1
ATOM 776 N N . TYR A 1 95 ? 9.011 1.286 -14.842 1.00 83.19 95 TYR A N 1
ATOM 777 C CA . TYR A 1 95 ? 8.766 1.288 -16.285 1.00 83.19 95 TYR A CA 1
ATOM 778 C C . TYR A 1 95 ? 9.465 2.473 -16.968 1.00 83.19 95 TYR A C 1
ATOM 780 O O . TYR A 1 95 ? 10.208 2.287 -17.935 1.00 83.19 95 TYR A O 1
ATOM 788 N N . TYR A 1 96 ? 9.282 3.689 -16.446 1.00 82.69 96 TYR A N 1
ATOM 789 C CA . TYR A 1 96 ? 9.919 4.884 -17.004 1.00 82.69 96 TYR A CA 1
ATOM 790 C C . TYR A 1 96 ? 11.436 4.898 -16.808 1.00 82.69 96 TYR A C 1
ATOM 792 O O . TYR A 1 96 ? 12.151 5.364 -17.695 1.00 82.69 96 TYR A O 1
ATOM 800 N N . GLN A 1 97 ? 11.937 4.347 -15.702 1.00 81.00 97 GLN A N 1
ATOM 801 C CA . GLN A 1 97 ? 13.371 4.195 -15.469 1.00 81.00 97 GLN A CA 1
ATOM 802 C C . GLN A 1 97 ? 14.021 3.269 -16.507 1.00 81.00 97 GLN A C 1
ATOM 804 O O . GLN A 1 97 ? 15.052 3.619 -17.081 1.00 81.00 97 GLN A O 1
ATOM 809 N N . ALA A 1 98 ? 13.393 2.132 -16.812 1.00 74.38 98 ALA A N 1
ATOM 810 C CA . ALA A 1 98 ? 13.879 1.212 -17.838 1.00 74.38 98 ALA A CA 1
ATOM 811 C C . ALA A 1 98 ? 13.925 1.874 -19.229 1.00 74.38 98 ALA A C 1
ATOM 813 O O . ALA A 1 98 ? 14.904 1.726 -19.962 1.00 74.38 98 ALA A O 1
ATOM 814 N N . HIS A 1 99 ? 12.904 2.667 -19.576 1.00 77.81 99 HIS A N 1
ATOM 815 C CA . HIS A 1 99 ? 12.858 3.411 -20.842 1.00 77.81 99 HIS A CA 1
ATOM 816 C C . HIS A 1 99 ? 13.871 4.560 -20.897 1.00 77.81 99 HIS A C 1
ATOM 818 O O . HIS A 1 99 ? 14.427 4.836 -21.962 1.00 77.81 99 HIS A O 1
ATOM 824 N N . PHE A 1 100 ? 14.141 5.217 -19.767 1.00 79.62 100 PHE A N 1
ATOM 825 C CA . PHE A 1 100 ? 15.204 6.212 -19.647 1.00 79.62 100 PHE A CA 1
ATOM 826 C C . PHE A 1 100 ? 16.578 5.593 -19.908 1.00 79.62 100 PHE A C 1
ATOM 828 O O . PHE A 1 100 ? 17.344 6.130 -20.708 1.00 79.62 100 PHE A O 1
ATOM 835 N N . GLU A 1 101 ? 16.881 4.458 -19.272 1.00 73.69 101 GLU A N 1
ATOM 836 C CA . GLU A 1 101 ? 18.139 3.751 -19.501 1.00 73.69 101 GLU A CA 1
ATOM 837 C C . GLU A 1 101 ? 18.247 3.325 -20.965 1.00 73.69 101 GLU A C 1
ATOM 839 O O . GLU A 1 101 ? 19.210 3.707 -21.626 1.00 73.69 101 GLU A O 1
ATOM 844 N N . ALA A 1 102 ? 17.234 2.652 -21.519 1.00 69.31 102 ALA A N 1
ATOM 845 C CA . ALA A 1 102 ? 17.217 2.257 -22.928 1.00 69.31 102 ALA A CA 1
ATOM 846 C C . ALA A 1 102 ? 17.446 3.447 -23.879 1.00 69.31 102 ALA A C 1
ATOM 848 O O . ALA A 1 102 ? 18.269 3.354 -24.786 1.00 69.31 102 ALA A O 1
ATOM 849 N N . SER A 1 103 ? 16.793 4.589 -23.633 1.00 74.38 103 SER A N 1
ATOM 850 C CA . SER A 1 103 ? 16.968 5.805 -24.440 1.00 74.38 103 SER A CA 1
ATOM 851 C C . SER A 1 103 ? 18.380 6.385 -24.329 1.00 74.38 103 SER A C 1
ATOM 853 O O . SER A 1 103 ? 18.906 6.880 -25.318 1.00 74.38 103 SER A O 1
ATOM 855 N N . ARG A 1 104 ? 19.029 6.302 -23.160 1.00 73.12 104 ARG A N 1
ATOM 856 C CA . ARG A 1 104 ? 20.438 6.704 -23.010 1.00 73.12 104 ARG A CA 1
ATOM 857 C C . ARG A 1 104 ? 21.391 5.800 -23.787 1.00 73.12 104 ARG A C 1
ATOM 859 O O . ARG A 1 104 ? 22.386 6.295 -24.300 1.00 73.12 104 ARG A O 1
ATOM 866 N N . TRP A 1 105 ? 21.115 4.498 -23.837 1.00 70.00 105 TRP A N 1
ATOM 867 C CA . TRP A 1 105 ? 21.959 3.523 -24.535 1.00 70.00 105 TRP A CA 1
ATOM 868 C C . TRP A 1 105 ? 21.764 3.538 -26.054 1.00 70.00 105 TRP A C 1
ATOM 870 O O . TRP A 1 105 ? 22.714 3.283 -26.783 1.00 70.00 105 TRP A O 1
ATOM 880 N N . LEU A 1 106 ? 20.551 3.834 -26.522 1.00 70.56 106 LEU A N 1
ATOM 881 C CA . LEU A 1 106 ? 20.174 3.854 -27.940 1.00 70.56 106 LEU A CA 1
ATOM 882 C C . LEU A 1 106 ? 20.316 5.241 -28.592 1.00 70.56 106 LEU A C 1
ATOM 884 O O . LEU A 1 106 ? 19.729 5.468 -29.645 1.00 70.56 106 LEU A O 1
ATOM 888 N N . GLU A 1 107 ? 21.031 6.180 -27.960 1.00 65.94 107 GLU A N 1
ATOM 889 C CA . GLU A 1 107 ? 21.165 7.571 -28.437 1.00 65.94 107 GLU A CA 1
ATOM 890 C C . GLU A 1 107 ? 19.808 8.238 -28.748 1.00 65.94 107 GLU A C 1
ATOM 892 O O . GLU A 1 107 ? 19.638 8.975 -29.723 1.00 65.94 107 GLU A O 1
ATOM 897 N N . GLY A 1 108 ? 18.806 7.975 -27.904 1.00 62.66 108 GLY A N 1
ATOM 898 C CA . GLY A 1 108 ? 17.511 8.642 -27.967 1.00 62.66 108 GLY A CA 1
ATOM 899 C C . GLY A 1 108 ? 17.659 10.164 -27.884 1.00 62.66 108 GLY A C 1
ATOM 900 O O . GLY A 1 108 ? 18.654 10.685 -27.376 1.00 62.66 108 GLY A O 1
ATOM 901 N N . SER A 1 109 ? 16.656 10.902 -28.373 1.00 76.44 109 SER A N 1
ATOM 902 C CA . SER A 1 109 ? 16.668 12.369 -28.313 1.00 76.44 109 SER A CA 1
ATOM 903 C C . SER A 1 109 ? 16.936 12.835 -26.879 1.00 76.44 109 SER A C 1
ATOM 905 O O . SER A 1 109 ? 16.370 12.273 -25.939 1.00 76.44 109 SER A O 1
ATOM 907 N N . GLN A 1 110 ? 17.703 13.914 -26.697 1.00 80.69 110 GLN A N 1
ATOM 908 C CA . GLN A 1 110 ? 17.889 14.518 -25.370 1.00 80.69 110 GLN A CA 1
ATOM 909 C C . GLN A 1 110 ? 16.536 14.829 -24.696 1.00 80.69 110 GLN A C 1
ATOM 911 O O . GLN A 1 110 ? 16.389 14.680 -23.483 1.00 80.69 110 GLN A O 1
ATOM 916 N N . ASP A 1 111 ? 15.524 15.181 -25.493 1.00 83.12 111 ASP A N 1
ATOM 917 C CA . ASP A 1 111 ? 14.152 15.403 -25.033 1.00 83.12 111 ASP A CA 1
ATOM 918 C C . ASP A 1 111 ? 13.476 14.131 -24.496 1.00 83.12 111 ASP A C 1
ATOM 920 O O . ASP A 1 111 ? 12.788 14.194 -23.477 1.00 83.12 111 ASP A O 1
ATOM 924 N N . ASP A 1 112 ? 13.707 12.968 -25.113 1.00 76.88 112 ASP A N 1
ATOM 925 C CA . ASP A 1 112 ? 13.157 11.684 -24.657 1.00 76.88 112 ASP A CA 1
ATOM 926 C C . ASP A 1 112 ? 13.822 11.240 -23.352 1.00 76.88 112 ASP A C 1
ATOM 928 O O . ASP A 1 112 ? 13.145 10.838 -22.403 1.00 76.88 112 ASP A O 1
ATOM 932 N N . VAL A 1 113 ? 15.144 11.403 -23.264 1.00 80.12 113 VAL A N 1
ATOM 933 C CA . VAL A 1 113 ? 15.923 11.143 -22.045 1.00 80.12 113 VAL A CA 1
ATOM 934 C C . VAL A 1 113 ? 15.412 12.015 -20.891 1.00 80.12 113 VAL A C 1
ATOM 936 O O . VAL A 1 113 ? 15.113 11.510 -19.805 1.00 80.12 113 VAL A O 1
ATOM 939 N N . ASN A 1 114 ? 15.230 13.315 -21.129 1.00 85.00 114 ASN A N 1
ATOM 940 C CA . ASN A 1 114 ? 14.716 14.246 -20.124 1.00 85.00 114 ASN A CA 1
ATOM 941 C C . ASN A 1 114 ? 13.269 13.919 -19.717 1.00 85.00 114 ASN A C 1
ATOM 943 O O . ASN A 1 114 ? 12.931 13.961 -18.531 1.00 85.00 114 ASN A O 1
ATOM 947 N N . LYS A 1 115 ? 12.413 13.561 -20.682 1.00 88.62 115 LYS A N 1
ATOM 948 C CA . LYS A 1 115 ? 11.014 13.189 -20.443 1.00 88.62 115 LYS A CA 1
ATOM 949 C C . LYS A 1 115 ? 10.902 11.948 -19.559 1.00 88.62 115 LYS A C 1
ATOM 951 O O . LYS A 1 115 ? 10.176 11.978 -18.564 1.00 88.62 115 LYS A O 1
ATOM 956 N N . TYR A 1 116 ? 11.618 10.874 -19.892 1.00 83.44 116 TYR A N 1
ATOM 957 C CA . TYR A 1 116 ? 11.554 9.625 -19.132 1.00 83.44 116 TYR A CA 1
ATOM 958 C C . TYR A 1 116 ? 12.164 9.758 -17.737 1.00 83.44 116 TYR A C 1
ATOM 960 O O . TYR A 1 116 ? 11.570 9.276 -16.774 1.00 83.44 116 TYR A O 1
ATOM 968 N N . SER A 1 117 ? 13.267 10.502 -17.597 1.00 87.75 117 SER A N 1
ATOM 969 C CA . SER A 1 117 ? 13.845 10.821 -16.286 1.00 87.75 117 SER A CA 1
ATOM 970 C C . SER A 1 117 ? 12.860 11.584 -15.395 1.00 87.75 117 SER A C 1
ATOM 972 O O . SER A 1 117 ? 12.611 11.196 -14.252 1.00 87.75 117 SER A O 1
ATOM 974 N N . LYS A 1 118 ? 12.237 12.642 -15.933 1.00 92.31 118 LYS A N 1
ATOM 975 C CA . LYS A 1 118 ? 11.268 13.455 -15.190 1.00 92.31 118 LYS A CA 1
ATOM 976 C C . LYS A 1 118 ? 10.049 12.639 -14.762 1.00 92.31 118 LYS A C 1
ATOM 978 O O . LYS A 1 118 ? 9.612 12.761 -13.619 1.00 92.31 118 LYS A O 1
ATOM 983 N N . ASN A 1 119 ? 9.515 11.809 -15.657 1.00 90.56 119 ASN A N 1
ATOM 984 C CA . ASN A 1 119 ? 8.365 10.964 -15.348 1.00 90.56 119 ASN A CA 1
ATOM 985 C C . ASN A 1 119 ? 8.708 9.925 -14.281 1.00 90.56 119 ASN A C 1
ATOM 987 O O . ASN A 1 119 ? 7.980 9.826 -13.299 1.00 90.56 119 ASN A O 1
ATOM 991 N N . SER A 1 120 ? 9.837 9.224 -14.424 1.00 89.31 120 SER A N 1
ATOM 992 C CA . SER A 1 120 ? 10.328 8.264 -13.429 1.00 89.31 120 SER A CA 1
ATOM 993 C C . SER A 1 120 ? 10.391 8.888 -12.034 1.00 89.31 120 SER A C 1
ATOM 995 O O . SER A 1 120 ? 9.812 8.352 -11.092 1.00 89.31 120 SER A O 1
ATOM 997 N N . ASN A 1 121 ? 11.028 10.057 -11.906 1.00 92.31 121 ASN A N 1
ATOM 998 C CA . ASN A 1 121 ? 11.142 10.755 -10.624 1.00 92.31 121 ASN A CA 1
ATOM 999 C C . ASN A 1 121 ? 9.776 11.164 -10.065 1.00 92.31 121 ASN A C 1
ATOM 1001 O O . ASN A 1 121 ? 9.514 10.960 -8.886 1.00 92.31 121 ASN A O 1
ATOM 1005 N N . ASN A 1 122 ? 8.877 11.682 -10.906 1.00 95.50 122 ASN A N 1
ATOM 1006 C CA . ASN A 1 122 ? 7.536 12.066 -10.468 1.00 95.50 122 ASN A CA 1
ATOM 1007 C C . ASN A 1 122 ? 6.732 10.867 -9.934 1.00 95.50 122 ASN A C 1
ATOM 1009 O O . ASN A 1 122 ? 6.039 10.985 -8.925 1.00 95.50 122 ASN A O 1
ATOM 1013 N N . PHE A 1 123 ? 6.832 9.704 -10.580 1.00 92.31 123 PHE A N 1
ATOM 1014 C CA . PHE A 1 123 ? 6.165 8.489 -10.112 1.00 92.31 123 PHE A CA 1
ATOM 1015 C C . PHE A 1 123 ? 6.758 7.971 -8.799 1.00 92.31 123 PHE A C 1
ATOM 1017 O O . PHE A 1 123 ? 5.999 7.629 -7.892 1.00 92.31 123 PHE A O 1
ATOM 1024 N N . PHE A 1 124 ? 8.084 7.996 -8.637 1.00 90.88 124 PHE A N 1
ATOM 1025 C CA . PHE A 1 124 ? 8.711 7.650 -7.359 1.00 90.88 124 PHE A CA 1
ATOM 1026 C C . PHE A 1 124 ? 8.366 8.642 -6.237 1.00 90.88 124 PHE A C 1
ATOM 1028 O O . PHE A 1 124 ? 8.108 8.216 -5.111 1.00 90.88 124 PHE A O 1
ATOM 1035 N N . ASP A 1 125 ? 8.261 9.939 -6.532 1.00 95.50 125 ASP A N 1
ATOM 1036 C CA . ASP A 1 125 ? 7.816 10.951 -5.567 1.00 95.50 125 ASP A CA 1
ATOM 1037 C C . ASP A 1 125 ? 6.366 10.720 -5.126 1.00 95.50 125 ASP A C 1
ATOM 1039 O O . ASP A 1 125 ? 6.046 10.803 -3.935 1.00 95.50 125 ASP A O 1
ATOM 1043 N N . LEU A 1 126 ? 5.470 10.406 -6.067 1.00 94.94 126 LEU A N 1
ATOM 1044 C CA . LEU A 1 126 ? 4.087 10.048 -5.751 1.00 94.94 126 LEU A CA 1
ATOM 1045 C C . LEU A 1 126 ? 4.036 8.776 -4.904 1.00 94.94 126 LEU A C 1
ATOM 1047 O O . LEU A 1 126 ? 3.385 8.772 -3.858 1.00 94.94 126 LEU A O 1
ATOM 1051 N N . ALA A 1 127 ? 4.768 7.732 -5.296 1.00 93.19 127 ALA A N 1
ATOM 1052 C CA . ALA A 1 127 ? 4.891 6.507 -4.516 1.00 93.19 127 ALA A CA 1
ATOM 1053 C C . ALA A 1 127 ? 5.350 6.786 -3.081 1.00 93.19 127 ALA A C 1
ATOM 1055 O O . ALA A 1 127 ? 4.750 6.284 -2.131 1.00 93.19 127 ALA A O 1
ATOM 1056 N N . HIS A 1 128 ? 6.362 7.637 -2.909 1.00 94.12 128 HIS A N 1
ATOM 1057 C CA . HIS A 1 128 ? 6.856 8.017 -1.594 1.00 94.12 128 HIS A CA 1
ATOM 1058 C C . HIS A 1 128 ? 5.781 8.728 -0.763 1.00 94.12 128 HIS A C 1
ATOM 1060 O O . HIS A 1 128 ? 5.541 8.347 0.382 1.00 94.12 128 HIS A O 1
ATOM 1066 N N . ARG A 1 129 ? 5.071 9.709 -1.336 1.00 95.69 129 ARG A N 1
ATOM 1067 C CA . ARG A 1 129 ? 3.996 10.441 -0.640 1.00 95.69 129 ARG A CA 1
ATOM 1068 C C . ARG A 1 129 ? 2.867 9.519 -0.183 1.00 95.69 129 ARG A C 1
ATOM 1070 O O . ARG A 1 129 ? 2.445 9.602 0.969 1.00 95.69 129 ARG A O 1
ATOM 1077 N N . PHE A 1 130 ? 2.401 8.626 -1.054 1.00 94.19 130 PHE A N 1
ATOM 1078 C CA . PHE A 1 130 ? 1.366 7.650 -0.702 1.00 94.19 130 PHE A CA 1
ATOM 1079 C C . PHE A 1 130 ? 1.879 6.586 0.281 1.00 94.19 130 PHE A C 1
ATOM 1081 O O . PHE A 1 130 ? 1.123 6.145 1.150 1.00 94.19 130 PHE A O 1
ATOM 1088 N N . GLY A 1 131 ? 3.159 6.214 0.210 1.00 92.50 131 GLY A N 1
ATOM 1089 C CA . GLY A 1 131 ? 3.804 5.324 1.176 1.00 92.50 131 GLY A CA 1
ATOM 1090 C C . GLY A 1 131 ? 3.873 5.941 2.576 1.00 92.50 131 GLY A C 1
ATOM 1091 O O . GLY A 1 131 ? 3.464 5.314 3.552 1.00 92.50 131 GLY A O 1
ATOM 1092 N N . VAL A 1 132 ? 4.293 7.204 2.679 1.00 95.31 132 VAL A N 1
ATOM 1093 C CA . VAL A 1 132 ? 4.282 7.958 3.943 1.00 95.31 132 VAL A CA 1
ATOM 1094 C C . VAL A 1 132 ? 2.851 8.139 4.457 1.00 95.31 132 VAL A C 1
ATOM 1096 O O . VAL A 1 132 ? 2.594 7.908 5.636 1.00 95.31 132 VAL A O 1
ATOM 1099 N N . GLY A 1 133 ? 1.896 8.481 3.585 1.00 95.12 133 GLY A N 1
ATOM 1100 C CA . GLY A 1 133 ? 0.480 8.590 3.953 1.00 95.12 133 GLY A CA 1
ATOM 1101 C C . GLY A 1 133 ? -0.093 7.281 4.507 1.00 95.12 133 GLY A C 1
ATOM 1102 O O . GLY A 1 133 ? -0.775 7.286 5.531 1.00 95.12 133 GLY A O 1
ATOM 1103 N N . SER A 1 134 ? 0.256 6.150 3.886 1.00 93.81 134 SER A N 1
ATOM 1104 C CA . SER A 1 134 ? -0.105 4.811 4.363 1.00 93.81 134 SER A CA 1
ATOM 1105 C C . SER A 1 134 ? 0.413 4.560 5.780 1.00 93.81 134 SER A C 1
ATOM 1107 O O . SER A 1 134 ? -0.353 4.152 6.655 1.00 93.81 134 SER A O 1
ATOM 1109 N N . LEU A 1 135 ? 1.684 4.887 6.039 1.00 94.25 135 LEU A N 1
ATOM 1110 C CA . LEU A 1 135 ? 2.289 4.748 7.362 1.00 94.25 135 LEU A CA 1
ATOM 1111 C C . LEU A 1 135 ? 1.581 5.617 8.411 1.00 94.25 135 LEU A C 1
ATOM 1113 O O . LEU A 1 135 ? 1.290 5.138 9.505 1.00 94.25 135 LEU A O 1
ATOM 1117 N N . VAL A 1 136 ? 1.262 6.871 8.079 1.00 96.62 136 VAL A N 1
ATOM 1118 C CA . VAL A 1 136 ? 0.544 7.786 8.984 1.00 96.62 136 VAL A CA 1
ATOM 1119 C C . VAL A 1 136 ? -0.839 7.238 9.338 1.00 96.62 136 VAL A C 1
ATOM 1121 O O . VAL A 1 136 ? -1.204 7.215 10.517 1.00 96.62 136 VAL A O 1
ATOM 1124 N N . PHE A 1 137 ? -1.600 6.751 8.354 1.00 95.94 137 PHE A N 1
ATOM 1125 C CA . PHE A 1 137 ? -2.892 6.114 8.613 1.00 95.94 137 PHE A CA 1
ATOM 1126 C C . PHE A 1 137 ? -2.749 4.863 9.478 1.00 95.94 137 PHE A C 1
ATOM 1128 O O . PHE A 1 137 ? -3.522 4.684 10.417 1.00 95.94 137 PHE A O 1
ATOM 1135 N N . PHE A 1 138 ? -1.733 4.036 9.226 1.00 93.69 138 PHE A N 1
ATOM 1136 C CA . PHE A 1 138 ? -1.497 2.828 10.009 1.00 93.69 138 PHE A CA 1
ATOM 1137 C C . PHE A 1 138 ? -1.158 3.140 11.473 1.00 93.69 138 PHE A C 1
ATOM 1139 O O . PHE A 1 138 ? -1.764 2.579 12.384 1.00 93.69 138 PHE A O 1
ATOM 1146 N N . VAL A 1 139 ? -0.251 4.089 11.721 1.00 96.38 139 VAL A N 1
ATOM 1147 C CA . VAL A 1 139 ? 0.089 4.536 13.083 1.00 96.38 139 VAL A CA 1
ATOM 1148 C C . VAL A 1 139 ? -1.141 5.115 13.782 1.00 96.38 139 VAL A C 1
ATOM 1150 O O . VAL A 1 139 ? -1.417 4.780 14.934 1.00 96.38 139 VAL A O 1
ATOM 1153 N N . THR A 1 140 ? -1.934 5.920 13.073 1.00 95.56 140 THR A N 1
ATOM 1154 C CA . THR A 1 140 ? -3.184 6.481 13.604 1.00 95.56 140 THR A CA 1
ATOM 1155 C C . THR A 1 140 ? -4.173 5.370 13.977 1.00 95.56 140 THR A C 1
ATOM 1157 O O . THR A 1 140 ? -4.740 5.393 15.070 1.00 95.56 140 THR A O 1
ATOM 1160 N N . ALA A 1 141 ? -4.325 4.339 13.141 1.00 94.50 141 ALA A N 1
ATOM 1161 C CA . ALA A 1 141 ? -5.153 3.181 13.464 1.00 94.50 141 ALA A CA 1
ATOM 1162 C C . ALA A 1 141 ? -4.696 2.477 14.747 1.00 94.50 141 ALA A C 1
ATOM 1164 O O . ALA A 1 141 ? -5.520 2.193 15.617 1.00 94.50 141 ALA A O 1
ATOM 1165 N N . LEU A 1 142 ? -3.387 2.250 14.905 1.00 94.56 142 LEU A N 1
ATOM 1166 C CA . LEU A 1 142 ? -2.842 1.630 16.113 1.00 94.56 142 LEU A CA 1
ATOM 1167 C C . LEU A 1 142 ? -3.172 2.447 17.361 1.00 94.56 142 LEU A C 1
ATOM 1169 O O . LEU A 1 142 ? -3.601 1.871 18.358 1.00 94.56 142 LEU A O 1
ATOM 1173 N N . THR A 1 143 ? -3.055 3.778 17.310 1.00 93.94 143 THR A N 1
ATOM 1174 C CA . THR A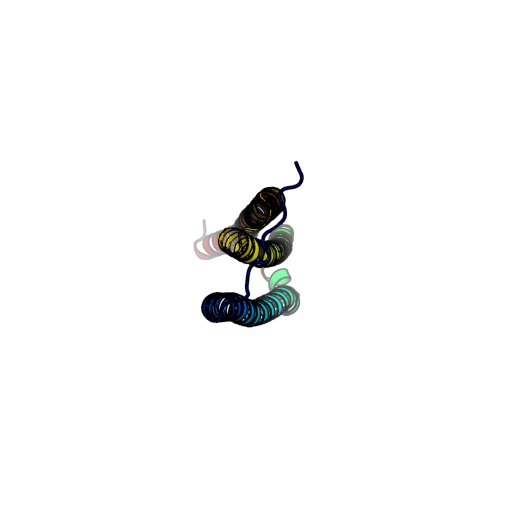 1 143 ? -3.427 4.620 18.461 1.00 93.94 143 THR A CA 1
ATOM 1175 C C . THR A 1 143 ? -4.901 4.457 18.839 1.00 93.94 143 THR A C 1
ATOM 1177 O O . THR A 1 143 ? -5.219 4.311 20.021 1.00 93.94 143 THR A O 1
ATOM 1180 N N . PHE A 1 144 ? -5.796 4.370 17.850 1.00 93.25 144 PHE A N 1
ATOM 1181 C CA . PHE A 1 144 ? -7.222 4.149 18.083 1.00 93.25 144 PHE A CA 1
ATOM 1182 C C . PHE A 1 144 ? -7.572 2.741 18.576 1.00 93.25 144 PHE A C 1
ATOM 1184 O O . PHE A 1 144 ? -8.620 2.578 19.193 1.00 93.25 144 PHE A O 1
ATOM 1191 N N . ILE A 1 145 ? -6.710 1.740 18.383 1.00 90.69 145 ILE A N 1
ATOM 1192 C CA . ILE A 1 145 ? -6.867 0.404 18.984 1.00 90.69 145 ILE A CA 1
ATOM 1193 C C . ILE A 1 145 ? -6.287 0.364 20.400 1.00 90.69 145 ILE A C 1
ATOM 1195 O O . ILE A 1 145 ? -6.910 -0.170 21.318 1.00 90.69 145 ILE A O 1
ATOM 1199 N N . ILE A 1 146 ? -5.101 0.941 20.597 1.00 91.06 146 ILE A N 1
ATOM 1200 C CA . ILE A 1 146 ? -4.369 0.875 21.865 1.00 91.06 146 ILE A CA 1
ATOM 1201 C C . ILE A 1 146 ? -5.146 1.584 22.975 1.00 91.06 146 ILE A C 1
ATOM 1203 O O . ILE A 1 146 ? -5.343 1.000 24.034 1.00 91.06 146 ILE A O 1
ATOM 1207 N N . ILE A 1 147 ? -5.658 2.796 22.730 1.00 88.31 147 ILE A N 1
ATOM 1208 C CA . ILE A 1 147 ? -6.395 3.580 23.736 1.00 88.31 147 ILE A CA 1
ATOM 1209 C C . ILE A 1 147 ? -7.569 2.792 24.364 1.00 88.31 147 ILE A C 1
ATOM 1211 O O . ILE A 1 147 ? -7.603 2.657 25.593 1.00 88.31 147 ILE A O 1
ATOM 1215 N N . PRO A 1 148 ? -8.534 2.245 23.594 1.00 86.88 148 PRO A N 1
ATOM 1216 C CA . PRO A 1 148 ? -9.652 1.500 24.169 1.00 86.88 148 PRO A CA 1
ATOM 1217 C C . PRO A 1 148 ? -9.231 0.176 24.817 1.00 86.88 148 PRO A C 1
ATOM 1219 O O . PRO A 1 148 ? -9.830 -0.205 25.825 1.00 86.88 148 PRO A O 1
ATOM 1222 N N . ILE A 1 149 ? -8.203 -0.508 24.300 1.00 87.38 149 ILE A N 1
ATOM 1223 C CA . ILE A 1 149 ? -7.668 -1.727 24.926 1.00 87.38 149 ILE A CA 1
ATOM 1224 C C . ILE A 1 149 ? -7.029 -1.401 26.277 1.00 87.38 149 ILE A C 1
ATOM 1226 O O . ILE A 1 149 ? -7.367 -2.039 27.274 1.00 87.38 149 ILE 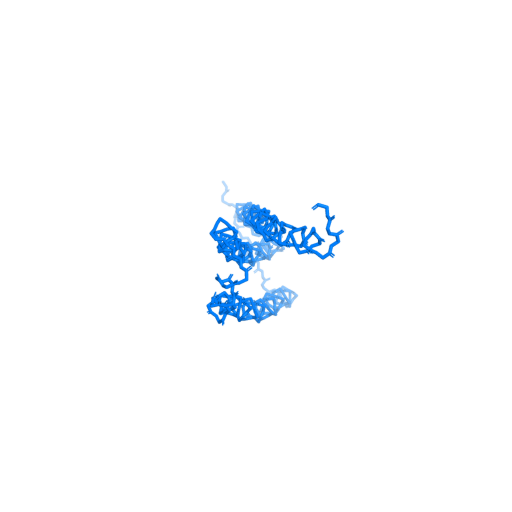A O 1
ATOM 1230 N N . SER A 1 150 ? -6.164 -0.388 26.343 1.00 86.75 150 SER A N 1
ATOM 1231 C CA . SER A 1 150 ? -5.533 0.057 27.587 1.00 86.75 15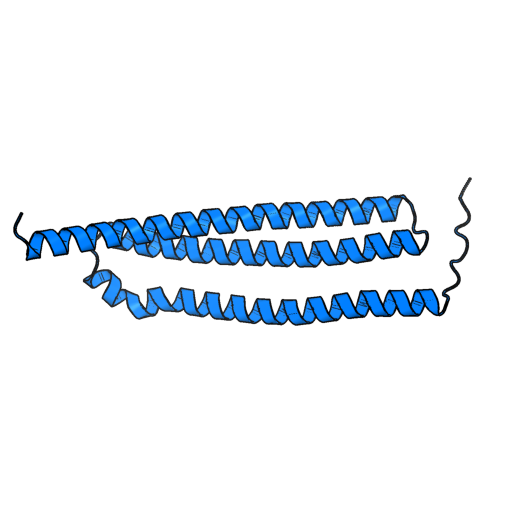0 SER A CA 1
ATOM 1232 C C . SER A 1 150 ? -6.580 0.461 28.620 1.00 86.75 150 SER A C 1
ATOM 1234 O O . SER A 1 150 ? -6.515 0.006 29.757 1.00 86.75 150 SER A O 1
ATOM 1236 N N . PHE A 1 151 ? -7.606 1.222 28.225 1.00 85.06 151 PHE A N 1
ATOM 1237 C CA . PHE A 1 15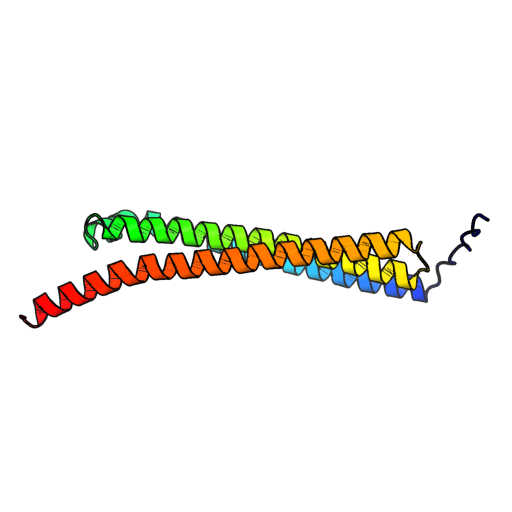1 ? -8.691 1.599 29.134 1.00 85.06 151 PHE A CA 1
ATOM 1238 C C . PHE A 1 151 ? -9.468 0.380 29.656 1.00 85.06 151 PHE A C 1
ATOM 1240 O O . PHE A 1 151 ? -9.788 0.296 30.844 1.00 85.06 151 PHE A O 1
ATOM 1247 N N . LYS A 1 152 ? -9.745 -0.603 28.788 1.00 83.75 152 LYS A N 1
ATOM 1248 C CA . LYS A 1 152 ? -10.404 -1.852 29.189 1.00 83.75 152 LYS A CA 1
ATOM 1249 C C . LYS A 1 152 ? -9.548 -2.644 30.179 1.00 83.75 152 LYS A C 1
ATOM 1251 O O . LYS A 1 152 ? -10.086 -3.106 31.182 1.00 83.75 152 LYS A O 1
ATOM 1256 N N . LEU A 1 153 ? -8.248 -2.776 29.918 1.00 85.12 153 LEU A N 1
ATOM 1257 C CA . LEU A 1 153 ? -7.311 -3.480 30.794 1.00 85.12 153 LEU A CA 1
ATOM 1258 C C . LEU A 1 153 ? -7.200 -2.804 32.161 1.00 85.12 153 LEU A C 1
ATOM 1260 O O . LEU A 1 153 ? -7.318 -3.493 33.171 1.00 85.12 153 LEU A O 1
ATOM 1264 N N . THR A 1 154 ? -7.075 -1.475 32.209 1.00 83.94 154 THR A N 1
ATOM 1265 C CA . THR A 1 154 ? -7.033 -0.719 33.470 1.00 83.94 154 THR A CA 1
ATOM 1266 C C . THR A 1 154 ? -8.300 -0.927 34.296 1.00 83.94 154 THR A C 1
ATOM 1268 O O . THR A 1 154 ? -8.202 -1.174 35.496 1.00 83.94 154 THR A O 1
ATOM 1271 N N . ASN A 1 155 ? -9.482 -0.906 33.665 1.00 80.75 155 ASN A N 1
ATOM 1272 C CA . ASN A 1 155 ? -10.763 -1.153 34.341 1.00 80.75 155 ASN A CA 1
ATOM 1273 C C . ASN A 1 155 ? -10.899 -2.590 34.870 1.00 80.75 155 ASN A C 1
ATOM 1275 O O . ASN A 1 155 ? -11.537 -2.825 35.894 1.00 80.75 155 ASN A O 1
ATOM 1279 N N . VAL A 1 156 ? -10.339 -3.571 34.159 1.00 80.81 156 VAL A N 1
ATOM 1280 C CA . VAL A 1 156 ? -10.304 -4.965 34.625 1.00 80.81 156 VAL A CA 1
ATOM 1281 C C . VAL A 1 156 ? -9.351 -5.098 35.812 1.00 80.81 156 VAL A C 1
ATOM 1283 O O . VAL A 1 156 ? -9.720 -5.701 36.814 1.00 80.81 156 VAL A O 1
ATOM 1286 N N . PHE A 1 157 ? -8.168 -4.483 35.740 1.00 78.12 157 PHE A N 1
ATOM 1287 C CA . PHE A 1 157 ? -7.191 -4.486 36.828 1.00 78.12 157 PHE A CA 1
ATOM 1288 C C . PHE A 1 157 ? -7.743 -3.834 38.102 1.00 78.12 157 PHE A C 1
ATOM 1290 O O . PHE A 1 157 ? -7.675 -4.436 39.168 1.00 78.12 157 PHE A O 1
ATOM 1297 N N . THR A 1 158 ? -8.362 -2.654 38.003 1.00 78.62 158 THR A N 1
ATOM 1298 C CA . THR A 1 158 ? -8.994 -1.988 39.162 1.00 78.62 158 THR A CA 1
ATOM 1299 C C . THR A 1 158 ? -10.105 -2.838 39.774 1.00 78.62 158 THR A C 1
ATOM 1301 O O . THR A 1 158 ? -10.164 -2.972 40.992 1.00 78.62 158 THR A O 1
ATOM 1304 N N . LYS A 1 159 ? -10.933 -3.504 38.955 1.00 76.62 159 LYS A N 1
ATOM 1305 C CA . LYS A 1 159 ? -11.959 -4.432 39.463 1.00 76.62 159 LYS A CA 1
ATOM 1306 C C . LYS A 1 159 ? -11.394 -5.656 40.187 1.00 76.62 159 LYS A C 1
ATOM 1308 O O . LYS A 1 159 ? -12.039 -6.135 41.112 1.00 76.62 159 LYS A O 1
ATOM 1313 N N . ILE A 1 160 ? -10.251 -6.188 39.753 1.00 75.75 160 ILE A N 1
ATOM 1314 C CA . ILE A 1 160 ? -9.639 -7.385 40.355 1.00 75.75 160 ILE A CA 1
ATOM 1315 C C . ILE A 1 160 ? -8.880 -7.035 41.640 1.00 75.75 160 ILE A C 1
ATOM 1317 O O . ILE A 1 160 ? -8.947 -7.788 42.606 1.00 75.75 160 ILE A O 1
ATOM 1321 N N . PHE A 1 161 ? -8.166 -5.907 41.654 1.00 77.19 161 PHE A N 1
ATOM 1322 C CA . PHE A 1 161 ? -7.241 -5.557 42.737 1.00 77.19 161 PHE A CA 1
ATOM 1323 C C . PHE A 1 161 ? -7.781 -4.520 43.731 1.00 77.19 161 PHE A C 1
ATOM 1325 O O . PHE A 1 161 ? -7.094 -4.221 44.701 1.00 77.19 161 PHE A O 1
ATOM 1332 N N . GLY A 1 162 ? -9.006 -4.016 43.542 1.00 54.94 162 GLY A N 1
ATOM 1333 C CA . GLY A 1 162 ? -9.729 -3.255 44.565 1.00 54.94 162 GLY A CA 1
ATOM 1334 C C . GLY A 1 162 ? -9.031 -1.964 45.002 1.00 54.94 162 GLY A C 1
ATOM 1335 O O . GLY A 1 162 ? -8.816 -1.764 46.196 1.00 54.94 162 GLY A O 1
ATOM 1336 N N . CYS A 1 163 ? -8.684 -1.103 44.044 1.00 53.12 163 CYS A N 1
ATOM 1337 C CA . CYS A 1 163 ? -8.444 0.323 44.296 1.00 53.12 163 CYS A CA 1
ATOM 1338 C C . CYS A 1 163 ? -9.664 1.135 43.867 1.00 53.12 163 CYS A C 1
ATOM 1340 O O . CYS A 1 163 ? -10.229 0.805 42.796 1.00 53.12 163 CYS A O 1
#

pLDDT: mean 81.6, std 11.13, range [35.28, 96.62]

Sequence (163 aa):
METEKSKVEWTPELEQRYQYVQKQYDVSRGIGLDLLKILLGMTITLAAVPIAFHDKITTLFSGRSIYFIYLSWIFILLALLSGFVAYLFIFEGYYYQAHFEASRWLEGSQDDVNKYSKNSNNFFDLAHRFGVGSLVFFVTALTFIIIPISFKLTNVFTKIFGC

Foldseek 3Di:
DPPPPDPQDCDPVLVVVVVVLVVVLVVVVVVLVVVVVVLVVVLVVLVVVCVVCVVVLPVLFDDVLSVLLVLLSVLLNLLSVLLNQLSVLLSQLSVLVSQLVSCVVSVHDPVSNVVSVVSSVVSNVSSVVSNVSSVVSNVSSVVSNCVRVVVSVVVVVCVVPPD

Radius of gyration: 25.26 Å; chains: 1; bounding box: 45×34×84 Å